Protein AF-A0A2S6RLG4-F1 (afdb_monomer_lite)

Foldseek 3Di:
DDDPDVPPPLLVVLVVLLVVLVVQLVVCVVVVNNVSNVVSVVSNVVSVVVNVVVVVVVVDVVPDDDDPDDDDDDPDDDDDDPDDDDPDDDDDDDD

pLDDT: mean 70.72, std 20.32, range [44.81, 96.94]

Radius of gyration: 23.87 Å; chains: 1; bounding box: 45×55×74 Å

Secondary structure (DSSP, 8-state):
-------SSHHHHHHHHHHHHHHHHHHHHHHT-HHHHHHHHHHHHHHHHHHHHHHHHHHHTTS--------------------------------

Sequence (95 aa):
MESNGPEVKIRGNATQLYEKYQSLARDSVSSGDRIAAESYLQHAEHYYRVMIVQSAQTADGQNGGRSRGNHDRNNQSGSTTIAGENQETPEVETS

Structure (mmCIF, N/CA/C/O backbone):
data_AF-A0A2S6RLG4-F1
#
_entry.id   AF-A0A2S6RLG4-F1
#
loop_
_atom_site.group_PDB
_atom_site.id
_atom_site.type_symbol
_atom_site.label_atom_id
_atom_site.label_alt_id
_atom_site.label_comp_id
_atom_site.label_asym_id
_atom_site.label_entity_id
_atom_site.label_seq_id
_atom_site.pdbx_PDB_ins_code
_atom_site.Cartn_x
_atom_site.Cartn_y
_atom_site.Cartn_z
_atom_site.occupancy
_atom_site.B_iso_or_equiv
_atom_site.auth_seq_id
_atom_site.auth_comp_id
_atom_site.auth_asym_id
_atom_site.auth_atom_id
_atom_site.pdbx_PDB_model_num
ATOM 1 N N . MET A 1 1 ? 34.229 -23.073 -7.177 1.00 52.62 1 MET A N 1
ATOM 2 C CA . MET A 1 1 ? 33.453 -22.733 -8.396 1.00 52.62 1 MET A CA 1
ATOM 3 C C . MET A 1 1 ? 32.276 -21.894 -7.931 1.00 52.62 1 MET A C 1
ATOM 5 O O . MET A 1 1 ? 31.138 -22.344 -7.900 1.00 52.62 1 MET A O 1
ATOM 9 N N . GLU A 1 2 ? 32.596 -20.699 -7.436 1.00 55.66 2 GLU A N 1
ATOM 10 C CA . GLU A 1 2 ? 31.624 -19.707 -6.998 1.00 55.66 2 GLU A CA 1
ATOM 11 C C . GLU A 1 2 ? 31.028 -19.002 -8.213 1.00 55.66 2 GLU A C 1
ATOM 13 O O . GLU A 1 2 ? 31.713 -18.249 -8.898 1.00 55.66 2 GLU A O 1
ATOM 18 N N . SER A 1 3 ? 29.743 -19.223 -8.472 1.00 49.75 3 SER A N 1
ATOM 19 C CA . SER A 1 3 ? 28.922 -18.239 -9.176 1.00 49.75 3 SER A CA 1
ATOM 20 C C . SER A 1 3 ? 27.445 -18.541 -8.940 1.00 49.75 3 SER A C 1
ATOM 22 O O . SER A 1 3 ? 26.742 -19.078 -9.786 1.00 49.75 3 SER A O 1
ATOM 24 N N . ASN A 1 4 ? 26.974 -18.233 -7.734 1.00 54.16 4 ASN A N 1
ATOM 25 C CA . ASN A 1 4 ? 25.548 -18.047 -7.485 1.00 54.16 4 ASN A CA 1
ATOM 26 C C . ASN A 1 4 ? 25.305 -16.543 -7.377 1.00 54.16 4 ASN A C 1
ATOM 28 O O . ASN A 1 4 ? 25.125 -16.013 -6.282 1.00 54.16 4 ASN A O 1
ATOM 32 N N . GLY A 1 5 ? 25.375 -15.845 -8.513 1.00 51.03 5 GLY A N 1
ATOM 33 C CA . GLY A 1 5 ? 24.960 -14.449 -8.600 1.00 51.03 5 GLY A CA 1
ATOM 34 C C . GLY A 1 5 ? 23.459 -14.346 -8.300 1.00 51.03 5 GLY A C 1
ATOM 35 O O . GLY A 1 5 ? 22.660 -14.960 -9.010 1.00 51.03 5 GLY A O 1
ATOM 36 N N . PRO A 1 6 ? 23.022 -13.615 -7.261 1.00 56.00 6 PRO A N 1
ATOM 37 C CA . PRO A 1 6 ? 21.610 -13.477 -6.929 1.00 56.00 6 PRO A CA 1
ATOM 38 C C . PRO A 1 6 ? 20.964 -12.377 -7.788 1.00 56.00 6 PRO A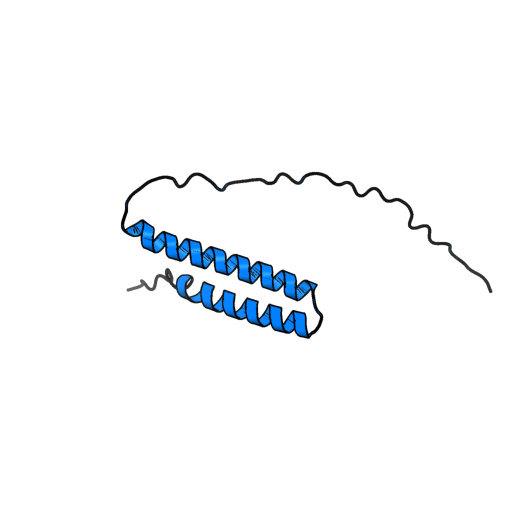 C 1
ATOM 40 O O . PRO A 1 6 ? 20.393 -11.431 -7.261 1.00 56.00 6 PRO A O 1
ATOM 43 N N . GLU A 1 7 ? 21.049 -12.464 -9.115 1.00 54.81 7 GLU A N 1
ATOM 44 C CA . GLU A 1 7 ? 20.637 -11.357 -9.998 1.00 54.81 7 GLU A CA 1
ATOM 45 C C . GLU A 1 7 ? 19.131 -11.323 -10.331 1.00 54.81 7 GLU A C 1
ATOM 47 O O . GLU A 1 7 ? 18.660 -10.407 -10.999 1.00 54.81 7 GLU A O 1
ATOM 52 N N . VAL A 1 8 ? 18.329 -12.294 -9.863 1.00 49.31 8 VAL A N 1
ATOM 53 C CA . VAL A 1 8 ? 16.952 -12.490 -10.380 1.00 49.31 8 VAL A CA 1
ATOM 54 C C . VAL A 1 8 ? 15.897 -12.776 -9.299 1.00 49.31 8 VAL A C 1
ATOM 56 O O . VAL A 1 8 ? 14.822 -13.284 -9.592 1.00 49.31 8 VAL A O 1
ATOM 59 N N . LYS A 1 9 ? 16.130 -12.437 -8.026 1.00 54.12 9 LYS A N 1
ATOM 60 C CA . LYS A 1 9 ? 15.075 -12.587 -6.994 1.00 54.12 9 LYS A CA 1
ATOM 61 C C . LYS A 1 9 ? 14.089 -11.415 -6.937 1.00 54.12 9 LYS A C 1
ATOM 63 O O . LYS A 1 9 ? 12.999 -11.570 -6.399 1.00 54.12 9 LYS A O 1
ATOM 68 N N . ILE A 1 10 ? 14.429 -10.260 -7.514 1.00 52.81 10 ILE A N 1
ATOM 69 C CA . ILE A 1 10 ? 13.571 -9.061 -7.465 1.00 52.81 10 ILE A CA 1
ATOM 70 C C . ILE A 1 10 ? 12.352 -9.201 -8.397 1.00 52.81 10 ILE A C 1
ATOM 72 O O . ILE A 1 10 ? 11.267 -8.722 -8.067 1.00 52.81 10 ILE A O 1
ATOM 76 N N . ARG A 1 11 ? 12.494 -9.946 -9.505 1.00 56.94 11 ARG A N 1
ATOM 77 C CA . ARG A 1 11 ? 11.436 -10.123 -10.516 1.00 56.94 11 ARG A CA 1
ATOM 78 C C . ARG A 1 11 ? 10.199 -10.849 -9.984 1.00 56.94 11 ARG A C 1
ATOM 80 O O . ARG A 1 11 ? 9.091 -10.444 -10.306 1.00 56.94 11 ARG A O 1
ATOM 87 N N . GLY A 1 12 ? 10.379 -11.870 -9.141 1.00 60.91 12 GLY A N 1
ATOM 88 C CA . GLY A 1 12 ? 9.267 -12.597 -8.509 1.00 60.91 12 GLY A CA 1
ATOM 89 C C . GLY A 1 12 ? 8.720 -11.934 -7.239 1.00 60.91 12 GLY A C 1
ATOM 90 O O . GLY A 1 12 ? 7.581 -12.179 -6.862 1.00 60.91 12 GLY A O 1
ATOM 91 N N . ASN A 1 13 ? 9.507 -11.068 -6.596 1.00 77.69 13 ASN A N 1
ATOM 92 C CA . ASN A 1 13 ? 9.151 -10.470 -5.309 1.00 77.69 13 ASN A CA 1
ATOM 93 C C . ASN A 1 13 ? 8.163 -9.296 -5.461 1.00 77.69 13 ASN A C 1
ATOM 95 O O . ASN A 1 13 ? 7.259 -9.138 -4.648 1.00 77.69 13 ASN A O 1
ATOM 99 N N . ALA A 1 14 ? 8.266 -8.499 -6.532 1.00 85.12 14 ALA A N 1
ATOM 100 C CA . ALA A 1 14 ? 7.429 -7.303 -6.697 1.00 85.12 14 ALA A CA 1
ATOM 101 C C . ALA A 1 14 ? 5.918 -7.610 -6.747 1.00 85.12 14 ALA A C 1
ATOM 103 O O . ALA A 1 14 ? 5.136 -6.914 -6.104 1.00 85.12 14 ALA A O 1
ATOM 104 N N . THR A 1 15 ? 5.505 -8.669 -7.450 1.00 87.94 15 THR A N 1
ATOM 105 C CA . THR A 1 15 ? 4.092 -9.089 -7.509 1.00 87.94 15 THR A CA 1
ATOM 106 C C . THR A 1 15 ? 3.585 -9.564 -6.153 1.00 87.94 15 THR A C 1
ATOM 108 O O . THR A 1 15 ? 2.520 -9.144 -5.714 1.00 87.94 15 THR A O 1
ATOM 111 N N . GLN A 1 16 ? 4.387 -10.354 -5.439 1.00 90.81 16 GLN A N 1
ATOM 112 C CA . GLN A 1 16 ? 4.038 -10.830 -4.100 1.00 90.81 16 GLN A CA 1
ATOM 113 C C . GLN A 1 16 ? 3.912 -9.672 -3.101 1.00 90.81 16 GLN A C 1
ATOM 115 O O . GLN A 1 16 ? 3.019 -9.668 -2.254 1.00 90.81 16 GLN A O 1
ATOM 120 N N . LEU A 1 17 ? 4.789 -8.667 -3.202 1.00 91.06 17 LEU A N 1
ATOM 121 C CA . LEU A 1 17 ? 4.710 -7.462 -2.380 1.00 91.06 17 LEU A CA 1
ATOM 122 C C . LEU A 1 17 ? 3.463 -6.650 -2.716 1.00 91.06 17 LEU A C 1
ATOM 124 O O . LEU A 1 17 ? 2.756 -6.250 -1.796 1.00 91.06 17 LEU A O 1
ATOM 128 N N . TYR A 1 18 ? 3.149 -6.464 -3.999 1.00 93.50 18 TYR A N 1
ATOM 129 C CA . TYR A 1 18 ? 1.921 -5.794 -4.422 1.00 93.50 18 TYR A CA 1
ATOM 130 C C . TYR A 1 18 ? 0.672 -6.431 -3.792 1.00 93.50 18 TYR A C 1
ATOM 132 O O . TYR A 1 18 ? -0.118 -5.738 -3.150 1.00 93.50 18 TYR A O 1
ATOM 140 N N . GLU A 1 19 ? 0.527 -7.753 -3.902 1.00 93.06 19 GLU A N 1
ATOM 141 C CA . GLU A 1 19 ? -0.610 -8.489 -3.336 1.00 93.06 19 GLU A CA 1
ATOM 142 C C . GLU A 1 19 ? -0.654 -8.401 -1.804 1.00 93.06 19 GLU A C 1
ATOM 144 O O . GLU A 1 19 ? -1.716 -8.180 -1.215 1.00 93.06 19 GLU A O 1
ATOM 149 N N . LYS A 1 20 ? 0.508 -8.501 -1.146 1.00 95.31 20 LYS A N 1
ATOM 150 C CA . LYS A 1 20 ? 0.623 -8.329 0.306 1.00 95.31 20 LYS A CA 1
ATOM 151 C C . LYS A 1 20 ? 0.141 -6.946 0.744 1.00 95.31 20 LYS A C 1
ATOM 153 O O . LYS A 1 20 ? -0.649 -6.850 1.681 1.00 95.31 20 LYS A O 1
ATOM 158 N N . TYR A 1 21 ? 0.606 -5.882 0.091 1.00 96.69 21 TYR A N 1
ATOM 159 C CA . TYR A 1 21 ? 0.237 -4.513 0.455 1.00 96.69 21 TYR A CA 1
ATOM 160 C C . TYR A 1 21 ? -1.233 -4.205 0.151 1.00 96.69 21 TYR A C 1
ATOM 162 O O . TYR A 1 21 ? -1.882 -3.551 0.962 1.00 96.69 21 TYR A O 1
ATOM 170 N N . GLN A 1 22 ? -1.795 -4.750 -0.932 1.00 95.88 22 GLN A N 1
ATOM 171 C CA . GLN A 1 22 ? -3.240 -4.714 -1.199 1.00 95.88 22 GLN A CA 1
ATOM 172 C C . GLN A 1 22 ? -4.055 -5.352 -0.062 1.00 95.88 22 GLN A C 1
ATOM 174 O O . GLN A 1 22 ? -5.050 -4.784 0.396 1.00 95.88 22 GLN A O 1
ATOM 179 N N . SER A 1 23 ? -3.625 -6.516 0.435 1.00 96.62 23 SER A N 1
ATOM 180 C CA . SER A 1 23 ? -4.289 -7.181 1.561 1.00 96.62 23 SER A CA 1
ATOM 181 C C . SER A 1 23 ? -4.183 -6.369 2.856 1.00 96.62 23 SER A C 1
ATOM 183 O O . SER A 1 23 ? -5.185 -6.202 3.547 1.00 96.62 23 SER A O 1
ATOM 185 N N . LEU A 1 24 ? -2.996 -5.839 3.172 1.00 95.88 24 LEU A N 1
ATOM 186 C CA . LEU A 1 24 ? -2.771 -5.015 4.368 1.00 95.88 24 LEU A CA 1
ATOM 187 C C . LEU A 1 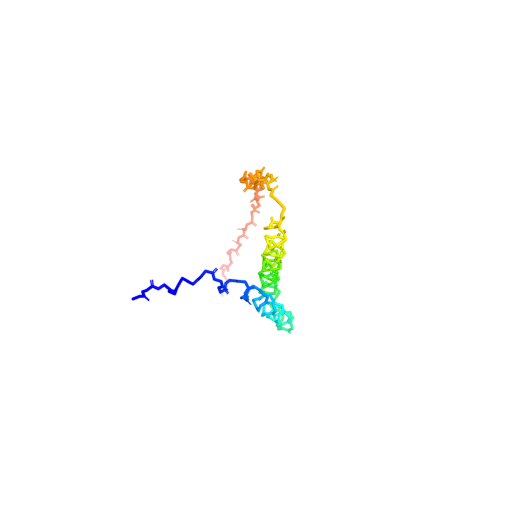24 ? -3.579 -3.713 4.334 1.00 95.88 24 LEU A C 1
ATOM 189 O O . LEU A 1 24 ? -4.125 -3.302 5.356 1.00 95.88 24 LEU A O 1
ATOM 193 N N . ALA A 1 25 ? -3.709 -3.086 3.163 1.00 95.62 25 ALA A N 1
ATOM 194 C CA . ALA A 1 25 ? -4.541 -1.901 2.991 1.00 95.62 25 ALA A CA 1
ATOM 195 C C . ALA A 1 25 ? -6.017 -2.205 3.283 1.00 95.62 25 ALA A C 1
ATOM 197 O O . ALA A 1 25 ? -6.657 -1.469 4.030 1.00 95.62 25 ALA A O 1
ATOM 198 N N . ARG A 1 26 ? -6.556 -3.311 2.751 1.00 96.19 26 ARG A N 1
ATOM 199 C CA . ARG A 1 26 ? -7.944 -3.731 3.018 1.00 96.19 26 ARG A CA 1
ATOM 200 C C . ARG A 1 26 ? -8.198 -4.025 4.494 1.00 96.19 26 ARG A C 1
ATOM 202 O O . ARG A 1 26 ? -9.243 -3.632 5.013 1.00 96.19 26 ARG A O 1
ATOM 209 N N . ASP A 1 27 ? -7.257 -4.693 5.153 1.00 96.50 27 ASP A N 1
ATOM 210 C CA . ASP A 1 27 ? -7.333 -4.968 6.589 1.00 96.50 27 ASP A CA 1
ATOM 211 C C . ASP A 1 27 ? -7.332 -3.664 7.404 1.00 96.50 27 ASP A C 1
ATOM 213 O O . ASP A 1 27 ? -8.208 -3.454 8.237 1.00 96.50 27 ASP A O 1
ATOM 217 N N . SER A 1 28 ? -6.452 -2.722 7.052 1.00 94.69 28 SER A N 1
ATOM 218 C CA . SER A 1 28 ? -6.346 -1.406 7.706 1.00 94.69 28 SER A CA 1
ATOM 219 C C . SER A 1 28 ? -7.597 -0.545 7.524 1.00 94.69 28 SER A C 1
ATOM 221 O O . SER A 1 28 ? -8.050 0.119 8.452 1.00 94.69 28 SER A O 1
ATOM 223 N N . VAL A 1 29 ? -8.210 -0.583 6.336 1.00 95.56 29 VAL A N 1
ATOM 224 C CA . VAL A 1 29 ? -9.508 0.070 6.102 1.00 95.56 29 VAL A CA 1
ATOM 225 C C . VAL A 1 29 ? -10.588 -0.551 6.988 1.00 95.56 29 VAL A C 1
ATOM 227 O O . VAL A 1 29 ? -11.400 0.175 7.556 1.00 95.56 29 VAL A O 1
ATOM 230 N N . SER A 1 30 ? -10.585 -1.879 7.125 1.00 94.88 30 SER A N 1
ATOM 231 C CA . SER A 1 30 ? -11.571 -2.612 7.927 1.00 94.88 30 SER A CA 1
ATOM 232 C C . SER A 1 30 ? -11.389 -2.386 9.433 1.00 94.88 30 SER A C 1
ATOM 234 O O . SER A 1 30 ? -12.374 -2.377 10.166 1.00 94.88 30 SER A O 1
ATOM 236 N N . SER A 1 31 ? -10.155 -2.161 9.893 1.00 93.56 31 SER A N 1
ATOM 237 C CA . SER A 1 31 ? -9.832 -1.825 11.286 1.00 93.56 31 SER A CA 1
ATOM 238 C C . SER A 1 31 ? -9.978 -0.332 11.614 1.00 93.56 31 SER A C 1
ATOM 240 O O . SER A 1 31 ? -9.948 0.041 12.786 1.00 93.56 31 SER A O 1
ATOM 242 N N . GLY A 1 32 ? -10.188 0.522 10.604 1.00 94.38 32 GLY A N 1
ATOM 243 C CA . GLY A 1 32 ? -10.387 1.966 10.756 1.00 94.38 32 GLY A CA 1
ATOM 244 C C . GLY A 1 32 ? -9.100 2.799 10.752 1.00 94.38 32 GLY A C 1
ATOM 245 O O . GLY A 1 32 ? -9.172 4.024 10.885 1.00 94.38 32 GLY A O 1
ATOM 246 N N . ASP A 1 33 ? -7.934 2.180 10.549 1.00 94.38 33 ASP A N 1
ATOM 247 C CA . ASP A 1 33 ? -6.651 2.877 10.446 1.00 94.38 33 ASP A CA 1
ATOM 248 C C . ASP A 1 33 ? -6.418 3.403 9.020 1.00 94.38 33 ASP A C 1
ATOM 250 O O . ASP A 1 33 ? -5.801 2.772 8.154 1.00 94.38 33 ASP A O 1
ATOM 254 N N . ARG A 1 34 ? -6.948 4.603 8.764 1.00 91.88 34 ARG A N 1
ATOM 255 C CA . ARG A 1 34 ? -6.857 5.246 7.445 1.00 91.88 34 ARG A CA 1
ATOM 256 C C . ARG A 1 34 ? -5.440 5.678 7.070 1.00 91.88 34 ARG A C 1
ATOM 258 O O . ARG A 1 34 ? -5.121 5.672 5.885 1.00 91.88 34 ARG A O 1
ATOM 265 N N . ILE A 1 35 ? -4.596 6.028 8.043 1.00 95.88 35 ILE A N 1
ATOM 266 C CA . ILE A 1 35 ? -3.218 6.455 7.762 1.00 95.88 35 ILE A CA 1
ATOM 267 C C . ILE A 1 35 ? -2.377 5.244 7.349 1.00 95.88 35 ILE A C 1
ATOM 269 O O . ILE A 1 35 ? -1.653 5.312 6.352 1.00 95.88 35 ILE A O 1
ATOM 273 N N . ALA A 1 36 ? -2.524 4.112 8.046 1.00 92.31 36 ALA A N 1
ATOM 274 C CA . ALA A 1 36 ? -1.879 2.865 7.645 1.00 92.31 36 ALA A CA 1
ATOM 275 C C . ALA A 1 36 ? -2.362 2.396 6.264 1.00 92.31 36 ALA A C 1
ATOM 277 O O . ALA A 1 36 ? -1.541 2.045 5.416 1.00 92.31 36 ALA A O 1
ATOM 278 N N . ALA A 1 37 ? -3.673 2.461 5.996 1.00 94.44 37 ALA A N 1
ATOM 279 C CA . ALA A 1 37 ? -4.231 2.107 4.692 1.00 94.44 37 ALA A CA 1
ATOM 280 C C . ALA A 1 37 ? -3.614 2.924 3.544 1.00 94.44 37 ALA A C 1
ATOM 282 O O . ALA A 1 37 ? -3.198 2.349 2.538 1.00 94.44 37 ALA A O 1
ATOM 283 N N . GLU A 1 38 ? -3.505 4.247 3.696 1.00 95.31 38 GLU A N 1
ATOM 284 C CA . GLU A 1 38 ? -2.907 5.117 2.678 1.00 95.31 38 GLU A CA 1
ATOM 285 C C . GLU A 1 38 ? -1.420 4.814 2.475 1.00 95.31 38 GLU A C 1
ATOM 287 O O . GLU A 1 38 ? -0.958 4.695 1.338 1.00 95.31 38 GLU A O 1
ATOM 292 N N . SER A 1 39 ? -0.686 4.587 3.568 1.00 95.69 39 SER A N 1
ATOM 293 C CA . SER A 1 39 ? 0.703 4.142 3.498 1.00 95.69 39 SER A CA 1
ATOM 294 C C . SER A 1 39 ? 0.825 2.843 2.696 1.00 95.69 39 SER A C 1
ATOM 296 O O . SER A 1 39 ? 1.619 2.768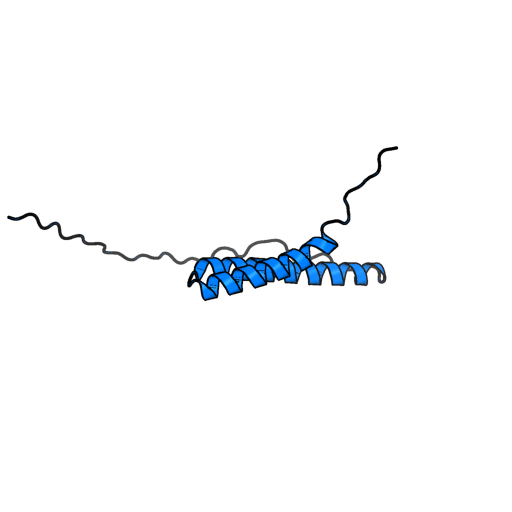 1.757 1.00 95.69 39 SER A O 1
ATOM 298 N N . TYR A 1 40 ? 0.015 1.821 2.986 1.00 96.94 40 TYR A N 1
ATOM 299 C CA . TYR A 1 40 ? 0.057 0.547 2.261 1.00 96.94 40 TYR A CA 1
ATOM 300 C C . TYR A 1 40 ? -0.329 0.677 0.788 1.00 96.94 40 TYR A C 1
ATOM 302 O O . TYR A 1 40 ? 0.289 0.028 -0.057 1.00 96.94 40 TYR A O 1
ATOM 310 N N . LEU A 1 41 ? -1.280 1.547 0.451 1.00 95.44 41 LEU A N 1
ATOM 311 C CA . LEU A 1 41 ? -1.643 1.811 -0.941 1.00 95.44 41 LEU A CA 1
ATOM 312 C C . LEU A 1 41 ? -0.505 2.480 -1.717 1.00 95.44 41 LEU A C 1
ATOM 314 O O . LEU A 1 41 ? -0.251 2.096 -2.857 1.00 95.44 41 LEU A O 1
ATOM 318 N N . GLN A 1 42 ? 0.245 3.397 -1.101 1.00 95.69 42 GLN A N 1
ATOM 319 C CA . GLN A 1 42 ? 1.447 3.965 -1.723 1.00 95.69 42 GLN A CA 1
ATOM 320 C C . GLN A 1 42 ? 2.509 2.889 -1.996 1.00 95.69 42 GLN A C 1
ATOM 322 O O . GLN A 1 42 ? 3.141 2.894 -3.055 1.00 95.69 42 GLN A O 1
ATOM 327 N N . HIS A 1 43 ? 2.681 1.932 -1.076 1.00 94.94 43 HIS 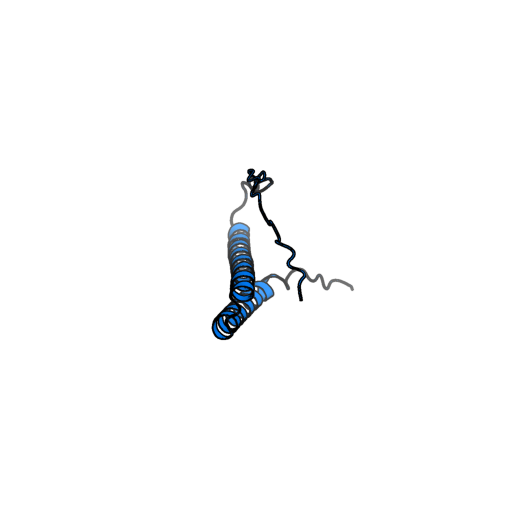A N 1
ATOM 328 C CA . HIS A 1 43 ? 3.579 0.794 -1.292 1.00 94.94 43 HIS A CA 1
ATOM 329 C C . HIS A 1 43 ? 3.090 -0.095 -2.441 1.00 94.94 43 HIS A C 1
ATOM 331 O O . HIS A 1 43 ? 3.883 -0.454 -3.310 1.00 94.94 43 HIS A O 1
ATOM 337 N N . ALA A 1 44 ? 1.796 -0.421 -2.492 1.00 94.50 44 ALA A N 1
ATOM 338 C CA . ALA A 1 44 ? 1.223 -1.190 -3.594 1.00 94.50 44 ALA A CA 1
ATOM 339 C C . ALA A 1 44 ? 1.448 -0.481 -4.944 1.00 94.50 44 ALA A C 1
ATOM 341 O O . ALA A 1 44 ? 1.976 -1.088 -5.874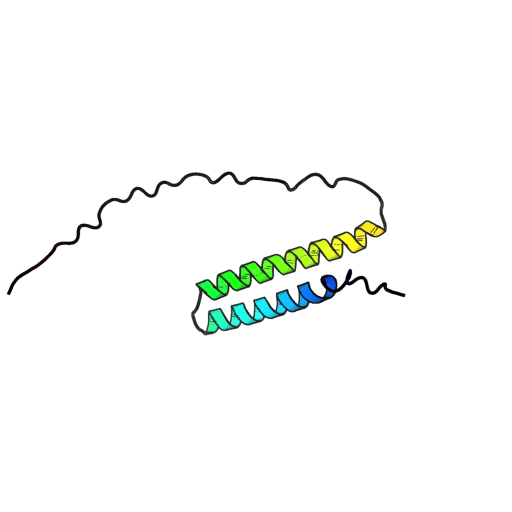 1.00 94.50 44 ALA A O 1
ATOM 342 N N . GLU A 1 45 ? 1.161 0.819 -5.031 1.00 95.31 45 GLU A N 1
ATOM 343 C CA . GLU A 1 45 ? 1.426 1.637 -6.223 1.00 95.31 45 GLU A CA 1
ATOM 344 C C . GLU A 1 45 ? 2.905 1.615 -6.636 1.00 95.31 45 GLU A C 1
ATOM 346 O O . GLU A 1 45 ? 3.234 1.489 -7.822 1.00 95.31 45 GLU A O 1
ATOM 351 N N . HIS A 1 46 ? 3.820 1.681 -5.665 1.00 94.19 46 HIS A N 1
ATOM 352 C CA . HIS A 1 46 ? 5.251 1.580 -5.931 1.00 94.19 46 HIS A CA 1
ATOM 353 C C . HIS A 1 46 ? 5.607 0.242 -6.595 1.00 94.19 46 HIS A C 1
ATOM 355 O O . HIS A 1 46 ? 6.242 0.227 -7.654 1.00 94.19 46 HIS A O 1
ATOM 361 N N . TYR A 1 47 ? 5.166 -0.881 -6.022 1.00 93.00 47 TYR A N 1
ATOM 362 C CA . TYR A 1 47 ? 5.464 -2.204 -6.578 1.00 93.00 47 TYR A CA 1
ATOM 363 C C . TYR A 1 47 ? 4.776 -2.453 -7.917 1.00 93.00 47 TYR A C 1
ATOM 365 O O . TYR A 1 47 ? 5.383 -3.059 -8.801 1.00 93.00 47 TYR A O 1
ATOM 373 N N . TYR A 1 48 ? 3.574 -1.916 -8.116 1.00 92.19 48 TYR A N 1
ATOM 374 C CA . TYR A 1 48 ? 2.890 -1.951 -9.404 1.00 92.19 48 TYR A CA 1
ATOM 375 C C . TYR A 1 48 ? 3.714 -1.259 -10.501 1.00 92.19 48 TYR A C 1
ATOM 377 O O . TYR A 1 48 ? 3.950 -1.829 -11.570 1.00 92.19 48 TYR A O 1
ATOM 385 N N . ARG A 1 49 ? 4.268 -0.073 -10.217 1.00 90.12 49 ARG A N 1
ATOM 386 C CA . ARG A 1 49 ? 5.162 0.623 -11.155 1.00 90.12 49 ARG A CA 1
ATOM 387 C C . ARG A 1 49 ? 6.432 -0.178 -11.445 1.00 90.12 49 ARG A C 1
ATOM 389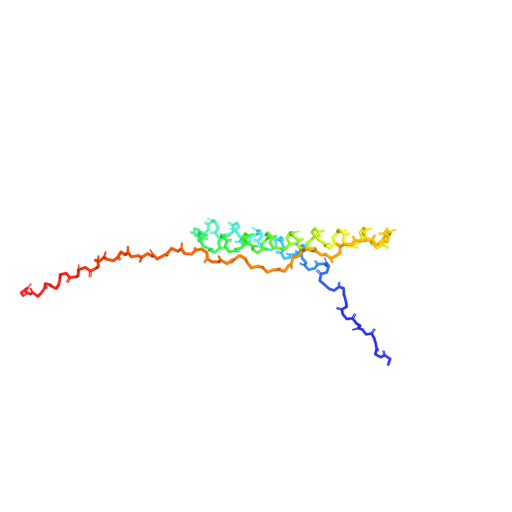 O O . ARG A 1 49 ? 6.857 -0.255 -12.597 1.00 90.12 49 ARG A O 1
ATOM 396 N N . VAL A 1 50 ? 7.024 -0.802 -10.425 1.00 88.88 50 VAL A N 1
ATOM 397 C CA . VAL A 1 50 ? 8.205 -1.667 -10.582 1.00 88.88 50 VAL A CA 1
ATOM 398 C C . VAL A 1 50 ? 7.886 -2.890 -11.450 1.00 88.88 50 VAL A C 1
ATOM 400 O O . VAL A 1 50 ? 8.711 -3.278 -12.277 1.00 88.88 50 VAL A O 1
ATOM 403 N N . MET A 1 51 ? 6.692 -3.477 -11.335 1.00 87.00 51 MET A N 1
ATOM 404 C CA . MET A 1 51 ? 6.241 -4.556 -12.223 1.00 87.00 51 MET A CA 1
ATOM 405 C C . MET A 1 51 ? 6.145 -4.092 -13.681 1.00 87.00 51 MET A C 1
ATOM 407 O O . MET A 1 51 ? 6.667 -4.771 -14.566 1.00 87.00 51 MET A O 1
ATOM 411 N N . ILE A 1 52 ? 5.553 -2.919 -13.935 1.00 87.31 52 ILE A N 1
ATOM 412 C CA . ILE A 1 52 ? 5.437 -2.359 -15.291 1.00 87.31 52 ILE A CA 1
ATOM 413 C C . ILE A 1 52 ? 6.823 -2.126 -15.898 1.00 87.31 52 ILE A C 1
ATOM 415 O O . ILE A 1 52 ? 7.090 -2.587 -17.008 1.00 87.31 52 ILE A O 1
ATOM 419 N N . VAL A 1 53 ? 7.732 -1.473 -15.170 1.00 85.44 53 VAL A N 1
ATOM 420 C CA . VAL A 1 53 ? 9.094 -1.203 -15.659 1.00 85.44 53 VAL A CA 1
ATOM 421 C C . VAL A 1 53 ? 9.845 -2.503 -15.954 1.00 85.44 53 VAL A C 1
ATOM 423 O O . VAL A 1 53 ? 10.497 -2.602 -16.990 1.00 85.44 53 VAL A O 1
ATOM 426 N N . GLN A 1 54 ? 9.718 -3.527 -15.106 1.00 79.56 54 GLN A N 1
ATOM 427 C CA . GLN A 1 54 ? 10.336 -4.835 -15.356 1.00 79.56 54 GLN A CA 1
ATOM 428 C C . GLN A 1 54 ? 9.747 -5.538 -16.590 1.00 79.56 54 GLN A C 1
ATOM 430 O O . GLN A 1 54 ? 10.493 -6.121 -17.382 1.00 79.56 54 GLN A O 1
ATOM 435 N N . SER A 1 55 ? 8.429 -5.453 -16.794 1.00 76.94 55 SER A N 1
ATOM 436 C CA . SER A 1 55 ? 7.782 -5.998 -17.993 1.00 76.94 55 SER A CA 1
ATOM 437 C C . SER A 1 55 ? 8.248 -5.280 -19.268 1.00 76.94 55 SER A C 1
ATOM 439 O O . SER A 1 55 ? 8.588 -5.929 -20.253 1.00 76.94 55 SER A O 1
ATOM 441 N N . ALA A 1 56 ? 8.406 -3.954 -19.225 1.00 76.62 56 ALA A N 1
ATOM 442 C CA . ALA A 1 56 ? 8.919 -3.173 -20.347 1.00 76.62 56 ALA A CA 1
ATOM 443 C C . ALA A 1 56 ? 10.401 -3.473 -20.645 1.00 76.62 56 ALA A C 1
ATOM 445 O O . ALA A 1 56 ? 10.785 -3.598 -21.804 1.00 76.62 56 ALA A O 1
ATOM 446 N N . GLN A 1 57 ? 11.235 -3.667 -19.617 1.00 66.06 57 GLN A N 1
ATOM 447 C CA . GLN A 1 57 ? 12.655 -4.011 -19.782 1.00 66.06 57 GLN A CA 1
ATOM 448 C C . GLN A 1 57 ? 12.878 -5.383 -20.432 1.00 66.06 57 GLN A C 1
ATOM 450 O O . GLN A 1 57 ? 13.861 -5.575 -21.143 1.00 66.06 57 GLN A O 1
ATOM 455 N N . THR A 1 58 ? 11.981 -6.346 -20.203 1.00 60.25 58 THR A N 1
ATOM 456 C CA . THR A 1 58 ? 12.055 -7.655 -20.878 1.00 60.25 58 THR A CA 1
ATOM 457 C C . THR A 1 58 ? 11.621 -7.589 -22.345 1.00 60.25 58 THR A C 1
ATOM 459 O O . THR A 1 58 ? 12.118 -8.377 -23.149 1.00 60.25 58 THR A O 1
ATOM 462 N N . ALA A 1 59 ? 10.779 -6.621 -22.718 1.00 59.06 59 ALA A N 1
ATOM 463 C CA . ALA A 1 59 ? 10.415 -6.355 -24.111 1.00 59.06 59 ALA A CA 1
ATOM 464 C C . ALA A 1 59 ? 11.508 -5.579 -24.882 1.00 59.06 59 ALA A C 1
ATOM 466 O O . ALA A 1 59 ? 11.767 -5.878 -26.046 1.00 59.06 59 ALA A O 1
ATOM 467 N N . ASP A 1 60 ? 12.198 -4.636 -24.230 1.00 54.06 60 ASP A N 1
ATOM 468 C CA . ASP A 1 60 ? 13.249 -3.790 -24.835 1.00 54.06 60 ASP A CA 1
ATOM 469 C C . ASP A 1 60 ? 14.560 -4.550 -25.136 1.00 54.06 60 ASP A C 1
ATOM 471 O O . ASP A 1 60 ? 15.359 -4.141 -25.973 1.00 54.06 60 ASP A O 1
ATOM 475 N N . GLY A 1 61 ? 14.766 -5.726 -24.532 1.00 52.44 61 GLY A N 1
ATOM 476 C CA . GLY A 1 61 ? 15.908 -6.603 -24.826 1.00 52.44 61 GLY A CA 1
ATOM 477 C C . GLY A 1 61 ? 15.905 -7.234 -26.228 1.00 52.44 61 GLY A C 1
ATOM 478 O O . GLY A 1 61 ? 16.884 -7.880 -26.596 1.00 52.44 61 GLY A O 1
ATOM 479 N N . GLN A 1 62 ? 14.833 -7.063 -27.011 1.00 51.62 62 GLN A N 1
ATOM 480 C CA . GLN A 1 62 ? 14.732 -7.546 -28.397 1.00 51.62 62 GLN A CA 1
ATOM 481 C C . GLN A 1 62 ? 14.782 -6.430 -29.453 1.00 51.62 62 GLN A C 1
ATOM 483 O O . GLN A 1 62 ? 14.847 -6.742 -30.641 1.00 51.62 62 GLN A O 1
ATOM 488 N N . ASN A 1 63 ? 14.788 -5.146 -29.077 1.00 45.94 63 ASN A N 1
ATOM 489 C CA . ASN A 1 63 ? 14.816 -4.051 -30.050 1.00 45.94 63 ASN A CA 1
ATOM 490 C C . ASN A 1 63 ? 15.753 -2.932 -29.582 1.00 45.94 63 ASN A C 1
ATOM 492 O O . ASN A 1 63 ? 15.425 -2.130 -28.717 1.00 45.94 63 ASN A O 1
ATOM 496 N N . GLY A 1 64 ? 16.972 -2.940 -30.119 1.00 49.03 64 GLY A N 1
ATOM 497 C CA . GLY A 1 64 ? 18.062 -2.093 -29.667 1.00 49.03 64 GLY A CA 1
ATOM 498 C C . GLY A 1 64 ? 17.776 -0.590 -29.709 1.00 49.03 64 GLY A C 1
ATOM 499 O O . GLY A 1 64 ? 17.384 -0.043 -30.732 1.00 49.03 64 GLY A O 1
ATOM 500 N N . GLY A 1 65 ? 18.155 0.073 -28.616 1.00 50.62 65 GLY A N 1
ATOM 501 C CA . GLY A 1 65 ? 18.645 1.445 -28.598 1.00 50.62 65 GLY A CA 1
ATOM 502 C C . GLY A 1 65 ? 17.611 2.538 -28.852 1.00 50.62 65 GLY A C 1
ATOM 503 O O . GLY A 1 65 ? 17.275 2.825 -29.994 1.00 50.62 65 GLY A O 1
ATOM 504 N N . ARG A 1 66 ? 17.280 3.294 -27.798 1.00 48.97 66 ARG A N 1
ATOM 505 C CA . ARG A 1 66 ? 17.509 4.753 -27.675 1.00 48.97 66 ARG A CA 1
ATOM 506 C C . ARG A 1 66 ? 16.743 5.310 -26.469 1.00 48.97 66 ARG A C 1
ATOM 508 O O . ARG A 1 66 ? 15.562 5.055 -26.297 1.00 48.97 66 ARG A O 1
ATOM 515 N N . SER A 1 67 ? 17.421 6.191 -25.732 1.00 48.44 67 SER A N 1
ATOM 516 C CA . SER A 1 67 ? 16.840 7.188 -24.818 1.00 48.44 67 SER A CA 1
ATOM 517 C C . SER A 1 67 ? 16.565 6.771 -23.362 1.00 48.44 67 SER A C 1
ATOM 519 O O . SER A 1 67 ? 15.446 6.826 -22.860 1.00 48.44 67 SER A O 1
ATOM 521 N N . ARG A 1 68 ? 17.638 6.467 -22.618 1.00 51.72 68 ARG A N 1
ATOM 522 C CA . ARG A 1 68 ? 17.681 6.734 -21.170 1.00 51.72 68 ARG A CA 1
ATOM 523 C C . ARG A 1 68 ? 18.073 8.194 -20.969 1.00 51.72 68 ARG A C 1
ATOM 525 O O . ARG A 1 68 ? 19.251 8.528 -21.041 1.00 51.72 68 ARG A O 1
ATOM 532 N N . GLY A 1 69 ? 17.090 9.055 -20.749 1.00 50.53 69 GLY A N 1
ATOM 533 C CA . GLY A 1 69 ? 17.343 10.477 -20.545 1.00 50.53 69 GLY A CA 1
ATOM 534 C C . GLY A 1 69 ? 16.118 11.236 -20.075 1.00 50.53 69 GLY A C 1
ATOM 535 O O . GLY A 1 69 ? 15.777 12.235 -20.686 1.00 50.53 69 GLY A O 1
ATOM 536 N N . ASN A 1 70 ? 15.420 10.750 -19.045 1.00 52.66 70 ASN A N 1
ATOM 537 C CA . ASN A 1 70 ? 14.465 11.584 -18.316 1.00 52.66 70 ASN A CA 1
ATOM 538 C C . ASN A 1 70 ? 14.080 10.911 -16.995 1.00 52.66 70 ASN A C 1
ATOM 540 O O . ASN A 1 70 ? 13.213 10.046 -17.014 1.00 52.66 70 ASN A O 1
ATOM 544 N N . HIS A 1 71 ? 14.761 11.231 -15.891 1.00 51.47 71 HIS A N 1
ATOM 545 C CA . HIS A 1 71 ? 14.256 11.159 -14.504 1.00 51.47 71 HIS A CA 1
ATOM 546 C C . HIS A 1 71 ? 15.412 11.443 -13.539 1.00 51.47 71 HIS A C 1
ATOM 548 O O . HIS A 1 71 ? 15.887 10.565 -12.826 1.00 51.47 71 HIS A O 1
ATOM 554 N N . ASP A 1 72 ? 15.882 12.685 -13.513 1.00 48.81 72 ASP A N 1
ATOM 555 C CA . ASP A 1 72 ? 16.638 13.157 -12.364 1.00 48.81 72 ASP A CA 1
ATOM 556 C C . ASP A 1 72 ? 16.169 14.575 -12.038 1.00 48.81 72 ASP A C 1
ATOM 558 O O . ASP A 1 72 ? 16.349 15.517 -12.801 1.00 48.81 72 ASP A O 1
ATOM 562 N N . ARG A 1 73 ? 15.550 14.649 -10.861 1.00 48.91 73 ARG A N 1
ATOM 563 C CA . ARG A 1 73 ? 15.637 15.755 -9.913 1.00 48.91 73 ARG A CA 1
ATOM 564 C C . ARG A 1 73 ? 14.756 16.992 -10.093 1.00 48.91 73 ARG A C 1
ATOM 566 O O . ARG A 1 73 ? 15.047 17.946 -10.798 1.00 48.91 73 ARG A O 1
ATOM 573 N N . ASN A 1 74 ? 13.836 17.018 -9.132 1.00 49.50 74 ASN A N 1
ATOM 574 C CA . ASN A 1 74 ? 13.756 18.047 -8.098 1.00 49.50 74 ASN A CA 1
ATOM 575 C C . ASN A 1 74 ? 12.535 18.945 -8.239 1.00 49.50 74 ASN A C 1
ATOM 577 O O . ASN A 1 74 ? 12.607 20.114 -8.602 1.00 49.50 74 ASN A O 1
ATOM 581 N N . ASN A 1 75 ? 11.411 18.332 -7.869 1.00 50.03 75 ASN A N 1
ATOM 582 C CA . ASN A 1 75 ? 10.246 18.974 -7.288 1.00 50.03 75 ASN A CA 1
ATOM 583 C C . ASN A 1 75 ? 10.697 19.840 -6.098 1.00 50.03 75 ASN A C 1
ATOM 585 O O . ASN A 1 75 ? 10.754 19.394 -4.951 1.00 50.03 75 ASN A O 1
ATOM 589 N N . GLN A 1 76 ? 11.118 21.058 -6.422 1.00 49.44 76 GLN A N 1
ATOM 590 C CA . GLN A 1 76 ? 11.568 22.073 -5.494 1.00 49.44 76 GLN A CA 1
ATOM 591 C C . GLN A 1 76 ? 10.338 22.590 -4.751 1.00 49.44 76 GLN A C 1
ATOM 593 O O . GLN A 1 76 ? 9.681 23.529 -5.181 1.00 49.44 76 GLN A O 1
ATOM 598 N N . SER A 1 77 ? 10.019 21.866 -3.675 1.00 45.81 77 SER A N 1
ATOM 599 C CA . SER A 1 77 ? 9.291 22.271 -2.473 1.00 45.81 77 SER A CA 1
ATOM 600 C C . SER A 1 77 ? 8.784 23.716 -2.515 1.00 45.81 77 SER A C 1
ATOM 602 O O . SER A 1 77 ? 9.429 24.640 -2.016 1.00 45.81 77 SER A O 1
ATOM 604 N N . GLY A 1 78 ? 7.610 23.895 -3.118 1.00 50.47 78 GLY A N 1
ATOM 605 C CA . GLY A 1 78 ? 6.845 25.127 -3.058 1.00 50.47 78 GLY A CA 1
ATOM 606 C C . GLY A 1 78 ? 6.284 25.309 -1.654 1.00 50.47 78 GLY A C 1
ATOM 607 O O . GLY A 1 78 ? 5.347 24.624 -1.265 1.00 50.47 78 GLY A O 1
ATOM 608 N N . SER A 1 79 ? 6.920 26.210 -0.908 1.00 56.31 79 SER A N 1
ATOM 609 C CA . SER A 1 79 ? 6.307 27.186 -0.004 1.00 56.31 79 SER A CA 1
ATOM 610 C C . SER A 1 79 ? 4.851 26.928 0.409 1.00 56.31 79 SER A C 1
ATOM 612 O O . SER A 1 79 ? 3.930 27.131 -0.379 1.00 56.31 79 SER A O 1
ATOM 614 N N . THR A 1 80 ? 4.629 26.631 1.689 1.00 47.53 80 THR A N 1
ATOM 615 C CA . THR A 1 80 ? 3.519 27.234 2.441 1.00 47.53 80 THR A CA 1
ATOM 616 C C . THR A 1 80 ? 3.953 27.373 3.894 1.00 47.53 80 THR A C 1
ATOM 618 O O . THR A 1 80 ? 3.911 26.435 4.686 1.00 47.53 80 THR A O 1
ATOM 621 N N . THR A 1 81 ? 4.408 28.576 4.222 1.00 46.78 81 THR A N 1
ATOM 622 C CA . THR A 1 81 ? 4.451 29.103 5.582 1.00 46.78 81 THR A CA 1
ATOM 623 C C . THR A 1 81 ? 3.032 29.060 6.144 1.00 46.78 81 THR A C 1
ATOM 625 O O . THR A 1 81 ? 2.199 29.879 5.766 1.00 46.78 81 THR A O 1
ATOM 628 N N . ILE A 1 82 ? 2.740 28.112 7.034 1.00 53.88 82 ILE A N 1
ATOM 629 C CA . ILE A 1 82 ? 1.558 28.204 7.893 1.00 53.88 82 ILE A CA 1
ATOM 630 C C . ILE A 1 82 ? 1.896 29.125 9.068 1.00 53.88 82 ILE A C 1
ATOM 632 O O . ILE A 1 82 ? 2.315 28.698 10.139 1.00 53.88 82 ILE A O 1
ATOM 636 N N . ALA A 1 83 ? 1.767 30.427 8.820 1.00 50.56 83 ALA A N 1
ATOM 637 C CA . ALA A 1 83 ? 1.554 31.404 9.872 1.00 50.56 83 ALA A CA 1
ATOM 638 C C . ALA A 1 83 ? 0.094 31.271 10.338 1.00 50.56 83 ALA A C 1
ATOM 640 O O . ALA A 1 83 ? -0.838 31.561 9.593 1.00 50.56 83 ALA A O 1
ATOM 641 N N . GLY A 1 84 ? -0.073 30.765 11.553 1.00 47.56 84 GLY A N 1
ATOM 642 C CA . GLY A 1 84 ? -1.307 30.741 12.338 1.00 47.56 84 GLY A CA 1
ATOM 643 C C . GLY A 1 84 ? -0.866 30.508 13.780 1.00 47.56 84 GLY A C 1
ATOM 644 O O . GLY A 1 84 ? -0.664 29.370 14.184 1.00 47.56 84 GLY A O 1
ATOM 645 N N . GLU A 1 85 ? -0.308 31.512 14.455 1.00 48.12 85 GLU A N 1
ATOM 646 C CA . GLU A 1 85 ? -1.047 32.519 15.234 1.00 48.12 85 GLU A CA 1
ATOM 647 C C . GLU A 1 85 ? -2.174 31.915 16.093 1.00 48.12 85 GLU A C 1
ATOM 649 O O . GLU A 1 85 ? -3.175 31.421 15.583 1.00 48.12 85 GLU A O 1
ATOM 654 N N . ASN A 1 86 ? -1.972 32.047 17.410 1.00 51.03 86 ASN A N 1
ATOM 655 C CA . ASN A 1 86 ? -2.906 31.879 18.527 1.00 51.03 86 ASN A CA 1
ATOM 656 C C . ASN A 1 86 ? -3.265 30.458 18.991 1.00 51.03 86 ASN A C 1
ATOM 658 O O . ASN A 1 86 ? -4.361 29.955 18.765 1.00 51.03 86 ASN A O 1
ATOM 662 N N . GLN A 1 87 ? -2.375 29.882 19.807 1.00 44.81 87 GLN A N 1
ATOM 663 C CA . GLN A 1 87 ? -2.796 29.082 20.962 1.00 44.81 87 GLN A CA 1
ATOM 664 C C . GLN A 1 87 ? -2.631 29.946 22.216 1.00 44.81 87 GLN A C 1
ATOM 666 O O . GLN A 1 87 ? -1.593 29.930 22.871 1.00 44.81 87 GLN A O 1
ATOM 671 N N . GLU A 1 88 ? -3.648 30.758 22.492 1.00 48.97 88 GLU A N 1
ATOM 672 C CA . GLU A 1 88 ? -3.818 31.447 23.768 1.00 48.97 88 GLU A CA 1
ATOM 673 C C . GLU A 1 88 ? -4.417 30.420 24.743 1.00 48.97 88 GLU A C 1
ATOM 675 O O . GLU A 1 88 ? -5.553 29.976 24.580 1.00 48.97 88 GLU A O 1
ATOM 680 N N . THR A 1 89 ? -3.619 29.947 25.698 1.00 56.44 89 THR A N 1
ATOM 681 C CA . THR A 1 89 ? -4.086 29.121 26.817 1.00 56.44 89 THR A CA 1
ATOM 682 C C . THR A 1 89 ? -4.480 30.047 27.968 1.00 56.44 89 THR A C 1
ATOM 684 O O . THR A 1 89 ? -3.578 30.620 28.581 1.00 56.44 89 THR A O 1
ATOM 687 N N . PRO A 1 90 ? -5.769 30.217 28.313 1.00 57.78 90 PRO A N 1
ATOM 688 C CA . PRO A 1 90 ? -6.127 30.843 29.574 1.00 57.78 90 PRO A CA 1
ATOM 689 C C . PRO A 1 90 ? -5.916 29.837 30.709 1.00 57.78 90 PRO A C 1
ATOM 691 O O . PRO A 1 90 ? -6.688 28.905 30.928 1.00 57.78 90 PRO A O 1
ATOM 694 N N . GLU A 1 91 ? -4.813 30.042 31.409 1.00 55.12 91 GLU A N 1
ATOM 695 C CA . GLU A 1 91 ? -4.600 29.664 32.799 1.00 55.12 91 GLU A CA 1
ATOM 696 C C . GLU A 1 91 ? -5.790 30.115 33.666 1.00 55.12 91 GLU A C 1
ATOM 698 O O . GLU A 1 91 ? -6.107 31.300 33.748 1.00 55.12 91 GLU A O 1
ATOM 703 N N . VAL A 1 92 ? -6.472 29.159 34.305 1.00 63.97 92 VAL A N 1
ATOM 704 C CA . VAL A 1 92 ? -7.460 29.431 35.358 1.00 63.97 92 VAL A CA 1
ATOM 705 C C . VAL A 1 92 ? -7.107 28.621 36.601 1.00 63.97 92 VAL A C 1
ATOM 707 O O . VAL A 1 92 ? -7.484 27.465 36.776 1.00 63.97 92 VAL A O 1
ATOM 710 N N . GLU A 1 93 ? -6.311 29.263 37.451 1.00 48.28 93 GLU A N 1
ATOM 711 C CA . GLU A 1 93 ? -6.275 29.029 38.893 1.00 48.28 93 GLU A CA 1
ATOM 712 C C . GLU A 1 93 ? -7.608 29.500 39.518 1.00 48.28 93 GLU A C 1
ATOM 714 O O . GLU A 1 93 ? -8.261 30.382 38.958 1.00 48.28 93 GLU A O 1
ATOM 719 N N . THR A 1 94 ? -7.952 28.955 40.697 1.00 53.50 94 THR A N 1
ATOM 720 C CA . THR A 1 94 ? -9.105 29.203 41.610 1.00 53.50 94 THR A CA 1
ATOM 721 C C . THR A 1 94 ? -10.198 28.119 41.552 1.00 53.50 94 THR A C 1
ATOM 723 O O . THR A 1 94 ? -10.676 27.775 40.478 1.00 53.50 94 THR A O 1
ATOM 726 N N . SER A 1 95 ? -10.621 27.473 42.650 1.00 58.44 95 SER A N 1
ATOM 727 C CA . SER A 1 95 ? -10.506 27.716 44.105 1.00 58.44 95 SER A CA 1
ATOM 728 C C . SER A 1 95 ? -10.329 26.414 44.892 1.00 58.44 95 SER A C 1
ATOM 730 O O . SER A 1 95 ? -10.728 25.350 44.371 1.00 58.44 95 SER A O 1
#